Protein AF-A0AAD9KIP0-F1 (afdb_monomer_lite)

pLDDT: mean 70.11, std 16.22, range [27.62, 91.94]

Organism: Ridgeia piscesae (NCBI:txid27915)

Sequence (167 aa):
MCFDVVAACHQRPVVVFSPEDLRVPLHEALLKLSASFSPYQTDHLFRSEIDEVGLEMVDHLLAVASKRTQHLLLTVREEDIKHLHAAGIYPIVLLLQCAPPHRHTPAQTQQKEQLQKVFYRHEYEVISVDQTETADMDSLARRLEKQVQMMQTDVIWVRCSKVTAPF

Foldseek 3Di:
DDWDFPALLWQAAEEEADDPLCVVVLVVLLVVVVQAEDEDECVPQPPDPCDVVNLVVLVVVVVVRNPDPYHYYYDDDLQRVVVCLVSVRLHAAEYEDADDPDDDDPVSVVVVVVNVVRDDPVSYYYDYDYPVCVVPSNVVSVVVSVVSVVVSRDGDGRDPPDPPDDD

Secondary structure (DSSP, 8-state):
--EEE--SSSPPPEEEE--HHHHHHHHHHHHH-TTTEEEE--TTTTSSSS-HHHHHHHHHHHHHHTT-SSEEEE---GGGHHHHHHTT---EEEEEEEPPSS---HHHHHHHHHHHHHS-TTS-EEEEE-HHHHT-HHHHHHHHHHHHHHHHTSPPEEE--------

InterPro domains:
  IPR027417 P-loop containing nucleoside triphosphate hydrolase [G3DSA:3.40.50.300] (4-159)

Structure (mmCIF, N/CA/C/O backbone):
data_AF-A0AAD9KIP0-F1
#
_entry.id   AF-A0AAD9KIP0-F1
#
loop_
_atom_site.group_PDB
_atom_site.id
_atom_site.type_symbol
_atom_site.label_atom_id
_atom_site.label_alt_id
_atom_site.label_comp_id
_atom_site.label_asym_id
_atom_site.label_entity_id
_atom_site.label_seq_id
_atom_site.pdbx_PDB_ins_code
_atom_site.Cartn_x
_atom_site.Cartn_y
_atom_site.Cartn_z
_atom_site.occupancy
_atom_site.B_iso_or_equiv
_atom_site.auth_seq_id
_atom_site.auth_comp_id
_atom_site.auth_asym_id
_atom_site.auth_atom_id
_atom_site.pdbx_PDB_model_num
ATOM 1 N N . MET A 1 1 ? -1.239 -6.785 -30.166 1.00 36.28 1 MET A N 1
ATOM 2 C CA . MET A 1 1 ? -1.146 -6.151 -28.835 1.00 36.28 1 MET A CA 1
ATOM 3 C C . MET A 1 1 ? -0.192 -7.001 -28.023 1.00 36.28 1 MET A C 1
ATOM 5 O O . MET A 1 1 ? -0.433 -8.199 -27.958 1.00 36.28 1 MET A O 1
ATOM 9 N N . CYS A 1 2 ? 0.894 -6.430 -27.507 1.00 37.44 2 CYS A N 1
ATOM 10 C CA . CYS A 1 2 ? 1.773 -7.129 -26.569 1.00 37.44 2 CYS A CA 1
ATOM 11 C C . CYS A 1 2 ? 1.321 -6.770 -25.152 1.00 37.44 2 CYS A C 1
ATOM 13 O O . CYS A 1 2 ? 1.017 -5.605 -24.889 1.00 37.44 2 CYS A O 1
ATOM 15 N N . PHE A 1 3 ? 1.215 -7.777 -24.294 1.00 37.41 3 PHE A N 1
ATOM 16 C CA . PHE A 1 3 ? 0.984 -7.630 -22.865 1.00 37.41 3 PHE A CA 1
ATOM 17 C C . PHE A 1 3 ? 2.188 -8.270 -22.194 1.00 37.41 3 PHE A C 1
ATOM 19 O O . PHE A 1 3 ? 2.427 -9.459 -22.410 1.00 37.41 3 PHE A O 1
ATOM 26 N N . ASP A 1 4 ? 2.945 -7.497 -21.426 1.00 39.88 4 ASP A N 1
ATOM 27 C CA . ASP A 1 4 ? 3.941 -8.081 -20.543 1.00 39.88 4 ASP A CA 1
ATOM 28 C C . ASP A 1 4 ? 3.226 -8.552 -19.284 1.00 39.88 4 ASP A C 1
ATOM 30 O O . ASP A 1 4 ? 2.541 -7.791 -18.597 1.00 39.88 4 ASP A O 1
ATOM 34 N N . VAL A 1 5 ? 3.377 -9.841 -18.999 1.00 41.75 5 VAL A N 1
ATOM 35 C CA . VAL A 1 5 ? 3.106 -10.368 -17.671 1.00 41.75 5 VAL A CA 1
ATOM 36 C C . VAL A 1 5 ? 4.274 -9.890 -16.824 1.00 41.75 5 VAL A C 1
ATOM 38 O O . VAL A 1 5 ? 5.354 -10.479 -16.877 1.00 41.75 5 VAL A O 1
ATOM 41 N N . VAL A 1 6 ? 4.082 -8.815 -16.056 1.00 50.53 6 VAL A N 1
ATOM 42 C CA . VAL A 1 6 ? 4.999 -8.513 -14.953 1.00 50.53 6 VAL A CA 1
ATOM 43 C C . VAL A 1 6 ? 4.740 -9.584 -13.901 1.00 50.53 6 VAL A C 1
ATOM 45 O O . VAL A 1 6 ? 3.949 -9.415 -12.978 1.00 50.53 6 VAL A O 1
ATOM 48 N N . ALA A 1 7 ? 5.351 -10.750 -14.110 1.00 40.50 7 ALA A N 1
ATOM 49 C CA . ALA A 1 7 ? 5.501 -11.738 -13.064 1.00 40.50 7 ALA A CA 1
ATOM 50 C C . ALA A 1 7 ? 6.249 -11.059 -11.914 1.00 40.50 7 ALA A C 1
ATOM 52 O O . ALA A 1 7 ? 7.129 -10.231 -12.150 1.00 40.50 7 ALA A O 1
ATOM 53 N N . ALA A 1 8 ? 5.855 -11.391 -10.689 1.00 50.22 8 ALA A N 1
ATOM 54 C CA . ALA A 1 8 ? 6.312 -10.839 -9.419 1.00 50.22 8 ALA A CA 1
ATOM 55 C C . ALA A 1 8 ? 7.832 -10.986 -9.172 1.00 50.22 8 ALA A C 1
ATOM 57 O O . ALA A 1 8 ? 8.257 -11.658 -8.237 1.00 50.22 8 ALA A O 1
ATOM 58 N N . CYS A 1 9 ? 8.680 -10.376 -10.000 1.00 51.78 9 CYS A N 1
ATOM 59 C CA . CYS A 1 9 ? 10.132 -10.424 -9.849 1.00 51.78 9 CYS A CA 1
ATOM 60 C C . CYS A 1 9 ? 10.599 -9.577 -8.656 1.00 51.78 9 CYS A C 1
ATOM 62 O O . CYS A 1 9 ? 11.675 -9.826 -8.115 1.00 51.78 9 CYS A O 1
ATOM 64 N N . HIS A 1 10 ? 9.784 -8.608 -8.222 1.00 69.81 10 HIS A N 1
ATOM 65 C CA . HIS A 1 10 ? 10.073 -7.697 -7.115 1.00 69.81 10 HIS A CA 1
ATOM 66 C C . HIS A 1 10 ? 8.832 -7.479 -6.242 1.00 69.81 10 HIS A C 1
ATOM 68 O O . HIS A 1 10 ? 7.700 -7.572 -6.728 1.00 69.81 10 HIS A O 1
ATOM 74 N N . GLN A 1 11 ? 9.041 -7.168 -4.958 1.00 80.12 11 GLN A N 1
ATOM 75 C CA . GLN A 1 11 ? 7.947 -6.778 -4.068 1.00 80.12 11 GLN A CA 1
ATOM 76 C C . GLN A 1 11 ? 7.340 -5.464 -4.550 1.00 80.12 11 GLN A C 1
ATOM 78 O O . GLN A 1 11 ? 8.034 -4.447 -4.641 1.00 80.12 11 GLN A O 1
ATOM 83 N N . ARG A 1 12 ? 6.042 -5.472 -4.859 1.00 84.56 12 ARG A N 1
ATOM 84 C CA . ARG A 1 12 ? 5.344 -4.267 -5.306 1.00 84.56 12 ARG A CA 1
ATOM 85 C C . ARG A 1 12 ? 5.257 -3.277 -4.146 1.00 84.56 12 ARG A C 1
ATOM 87 O O . ARG A 1 12 ? 5.014 -3.696 -3.010 1.00 84.56 12 ARG A O 1
ATOM 94 N N . PRO A 1 13 ? 5.416 -1.970 -4.391 1.00 87.94 13 PRO A N 1
ATOM 95 C CA . PRO A 1 13 ? 5.119 -0.971 -3.374 1.00 87.94 13 PRO A CA 1
ATOM 96 C C . PRO A 1 13 ? 3.649 -1.037 -2.956 1.00 87.94 13 PRO A C 1
ATOM 98 O O . PRO A 1 13 ? 2.800 -1.475 -3.728 1.00 87.94 13 PRO A O 1
ATOM 101 N N . VAL A 1 14 ? 3.341 -0.588 -1.747 1.00 89.44 14 VAL A N 1
ATOM 102 C CA . VAL A 1 14 ? 2.004 -0.638 -1.155 1.00 89.44 14 VAL A CA 1
ATOM 103 C C . VAL A 1 14 ? 1.568 0.775 -0.800 1.00 89.44 14 VAL A C 1
ATOM 105 O O . VAL A 1 14 ? 2.316 1.524 -0.171 1.00 89.44 14 VAL A O 1
ATOM 108 N N . VAL A 1 15 ? 0.344 1.127 -1.185 1.00 89.50 15 VAL A N 1
ATOM 109 C CA . VAL A 1 15 ? -0.326 2.368 -0.791 1.00 89.50 15 VAL A CA 1
ATOM 110 C C . VAL A 1 15 ? -1.587 2.016 -0.023 1.00 89.50 15 VAL A C 1
ATOM 112 O O . VAL A 1 15 ? -2.409 1.231 -0.495 1.00 89.50 15 VAL A O 1
ATOM 115 N N . VAL A 1 16 ? -1.748 2.616 1.154 1.00 89.25 16 VAL A N 1
ATOM 116 C CA . VAL A 1 16 ? -2.923 2.418 2.004 1.00 89.25 16 VAL A CA 1
ATOM 117 C C . VAL A 1 16 ? -3.643 3.749 2.168 1.00 89.25 16 VAL A C 1
ATOM 119 O O . VAL A 1 16 ? -3.142 4.664 2.819 1.00 89.25 16 VAL A O 1
ATOM 122 N N . PHE A 1 17 ? -4.833 3.851 1.585 1.00 86.62 17 PHE A N 1
ATOM 123 C CA . PHE A 1 17 ? -5.752 4.956 1.817 1.00 86.62 17 PHE A CA 1
ATOM 124 C C . PHE A 1 17 ? -6.663 4.594 2.985 1.00 86.62 17 PHE A C 1
ATOM 126 O O . PHE A 1 17 ? -7.469 3.670 2.893 1.00 86.62 17 PHE A O 1
ATOM 133 N N . SER A 1 18 ? -6.524 5.315 4.092 1.00 84.94 18 SER A N 1
ATOM 134 C CA . SER A 1 18 ? -7.324 5.119 5.297 1.00 84.94 18 SER A CA 1
ATOM 135 C C . SER A 1 18 ? -7.961 6.429 5.758 1.00 84.94 18 SER A C 1
ATOM 137 O O . SER A 1 18 ? -7.451 7.505 5.431 1.00 84.94 18 SER A O 1
ATOM 139 N N . PRO A 1 19 ? -9.024 6.353 6.575 1.00 81.44 19 PRO A N 1
ATOM 140 C CA . PRO A 1 19 ? -9.515 7.491 7.344 1.00 81.44 19 PRO A CA 1
ATOM 141 C C . PRO A 1 19 ? -8.397 8.183 8.140 1.00 81.44 19 PRO A C 1
ATOM 143 O O . PRO A 1 19 ? -7.428 7.536 8.554 1.00 81.44 19 PRO A O 1
ATOM 146 N N . GLU A 1 20 ? -8.520 9.500 8.336 1.00 79.06 20 GLU A N 1
ATOM 147 C CA . GLU A 1 20 ? -7.479 10.325 8.971 1.00 79.06 20 GLU A CA 1
ATOM 148 C C . GLU A 1 20 ? -7.142 9.865 10.394 1.00 79.06 20 GLU A C 1
ATOM 150 O O . GLU A 1 20 ? -5.970 9.833 10.769 1.00 79.06 20 GLU A O 1
ATOM 155 N N . ASP A 1 21 ? -8.152 9.445 11.153 1.00 79.75 21 ASP A N 1
ATOM 156 C CA . ASP A 1 21 ? -8.040 8.917 12.513 1.00 79.75 21 ASP A CA 1
ATOM 157 C C . ASP A 1 21 ? -7.243 7.607 12.583 1.00 79.75 21 ASP A C 1
ATOM 159 O O . ASP A 1 21 ? -6.557 7.349 13.571 1.00 79.75 21 ASP A O 1
ATOM 163 N N . LEU A 1 22 ? -7.274 6.809 11.514 1.00 81.94 22 LEU A N 1
ATOM 164 C CA . LEU A 1 22 ? -6.556 5.537 11.422 1.00 81.94 22 LEU A CA 1
ATOM 165 C C . LEU A 1 22 ? -5.179 5.668 10.769 1.00 81.94 22 LEU A C 1
ATOM 167 O O . LEU A 1 22 ? -4.352 4.774 10.921 1.00 81.94 22 LEU A O 1
ATOM 171 N N . ARG A 1 23 ? -4.902 6.767 10.061 1.00 82.12 23 ARG A N 1
ATOM 172 C CA . ARG A 1 23 ? -3.722 6.896 9.194 1.00 82.12 23 ARG A CA 1
ATOM 173 C C . ARG A 1 23 ? -2.399 6.698 9.928 1.00 82.12 23 ARG A C 1
ATOM 175 O O . ARG A 1 23 ? -1.583 5.891 9.492 1.00 82.12 23 ARG A O 1
ATOM 182 N N . VAL A 1 24 ? -2.173 7.429 11.019 1.00 85.69 24 VAL A N 1
ATOM 183 C CA . VAL A 1 24 ? -0.914 7.334 11.782 1.00 85.69 24 VAL A CA 1
ATOM 184 C C . VAL A 1 24 ? -0.818 6.003 12.541 1.00 85.69 24 VAL A C 1
ATOM 186 O O . VAL A 1 24 ? 0.169 5.295 12.328 1.00 85.69 24 VAL A O 1
ATOM 189 N N . PRO A 1 25 ? -1.831 5.590 13.336 1.00 87.62 25 PRO A N 1
ATOM 190 C CA . PRO A 1 25 ? -1.765 4.329 14.078 1.00 87.62 25 PRO A CA 1
ATOM 191 C C . PRO A 1 25 ? -1.588 3.099 13.180 1.00 87.62 25 PRO A C 1
ATOM 193 O O . PRO A 1 25 ? -0.822 2.193 13.508 1.00 87.62 25 PRO A O 1
ATOM 196 N N . LEU A 1 26 ? -2.260 3.072 12.026 1.00 86.44 26 LEU A N 1
ATOM 197 C CA . LEU A 1 26 ? -2.157 1.968 11.078 1.00 86.44 26 LEU A CA 1
ATOM 198 C C . LEU A 1 26 ? -0.793 1.927 10.395 1.00 86.44 26 LEU A C 1
ATOM 200 O O . LEU A 1 26 ? -0.217 0.853 10.240 1.00 86.44 26 LEU A O 1
ATOM 204 N N . HIS A 1 27 ? -0.270 3.085 9.990 1.00 87.06 27 HIS A N 1
ATOM 205 C CA . HIS A 1 27 ? 1.052 3.164 9.382 1.00 87.06 27 HIS A CA 1
ATOM 206 C C . HIS A 1 27 ? 2.124 2.652 10.353 1.00 87.06 27 HIS A C 1
ATOM 208 O O . HIS A 1 27 ? 2.957 1.832 9.975 1.00 87.06 27 HIS A O 1
ATOM 214 N N . GLU A 1 28 ? 2.066 3.048 11.625 1.00 87.19 28 GLU A N 1
ATOM 215 C CA . GLU A 1 28 ? 2.959 2.515 12.657 1.00 87.19 28 GLU A CA 1
ATOM 216 C C . GLU A 1 28 ? 2.792 1.003 12.850 1.00 87.19 28 GLU A C 1
ATOM 218 O O . GLU A 1 28 ? 3.789 0.283 12.904 1.00 87.19 28 GLU A O 1
ATOM 223 N N . ALA A 1 29 ? 1.556 0.498 12.904 1.00 87.88 29 ALA A N 1
ATOM 224 C CA . ALA A 1 29 ? 1.284 -0.933 13.050 1.00 87.88 29 ALA A CA 1
ATOM 225 C C . ALA A 1 29 ? 1.817 -1.763 11.867 1.00 87.88 29 ALA A C 1
ATOM 227 O O . ALA A 1 29 ? 2.405 -2.824 12.076 1.00 87.88 29 ALA A O 1
ATOM 228 N N . LEU A 1 30 ? 1.696 -1.263 10.635 1.00 88.06 30 LEU A N 1
ATOM 229 C CA . LEU A 1 30 ? 2.282 -1.893 9.448 1.00 88.06 30 LEU A CA 1
ATOM 230 C C . LEU A 1 30 ? 3.814 -1.895 9.504 1.00 88.06 30 LEU A C 1
ATOM 232 O O . LEU A 1 30 ? 4.437 -2.898 9.166 1.00 88.06 30 LEU A O 1
ATOM 236 N N . LEU A 1 31 ? 4.436 -0.819 9.989 1.00 88.38 31 LEU A N 1
ATOM 237 C CA . LEU A 1 31 ? 5.893 -0.755 10.143 1.00 88.38 31 LEU A CA 1
ATOM 238 C C . LEU A 1 31 ? 6.437 -1.669 11.249 1.00 88.38 31 LEU A C 1
ATOM 240 O O . LEU A 1 31 ? 7.594 -2.087 11.172 1.00 88.38 31 LEU A O 1
ATOM 244 N N . LYS A 1 32 ? 5.623 -2.036 12.249 1.00 88.94 32 LYS A N 1
ATOM 245 C CA . LYS A 1 32 ? 5.990 -3.093 13.210 1.00 88.94 32 LYS A CA 1
ATOM 246 C C . LYS A 1 32 ? 6.130 -4.457 12.529 1.00 88.94 32 LYS A C 1
ATOM 248 O O . LYS A 1 32 ? 6.917 -5.281 12.994 1.00 88.94 32 LYS A O 1
ATOM 253 N N . LEU A 1 33 ? 5.422 -4.695 11.422 1.00 86.44 33 LEU A N 1
ATOM 254 C CA . LEU A 1 33 ? 5.571 -5.883 10.574 1.00 86.44 33 LEU A CA 1
ATOM 255 C C . LEU A 1 33 ? 6.777 -5.719 9.636 1.00 86.44 33 LEU A C 1
ATOM 25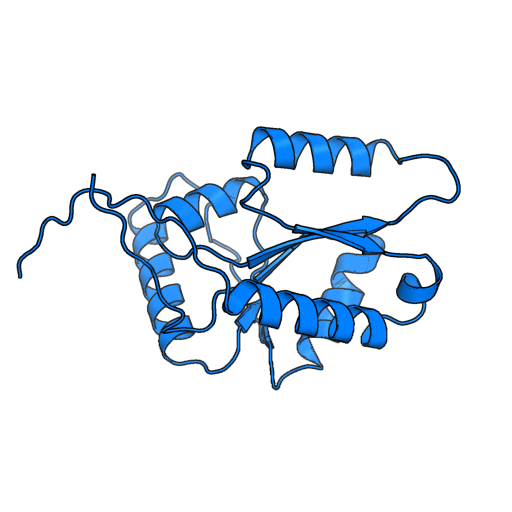7 O O . LEU A 1 33 ? 6.685 -5.860 8.417 1.00 86.44 33 LEU A O 1
ATOM 261 N N . SER A 1 34 ? 7.937 -5.423 10.221 1.00 76.88 34 SER A N 1
ATOM 262 C CA . SER A 1 34 ? 9.172 -5.087 9.509 1.00 76.88 34 SER A CA 1
ATOM 263 C C . SER A 1 34 ? 9.709 -6.218 8.634 1.00 76.88 34 SER A C 1
ATOM 265 O O . SER A 1 34 ? 10.543 -5.973 7.777 1.00 76.88 34 SER A O 1
ATOM 267 N N . ALA A 1 35 ? 9.233 -7.455 8.795 1.00 79.62 35 ALA A N 1
ATOM 268 C CA . ALA A 1 35 ? 9.534 -8.544 7.865 1.00 79.62 35 ALA A CA 1
ATOM 269 C C . ALA A 1 35 ? 8.903 -8.326 6.476 1.00 79.62 35 ALA A C 1
ATOM 271 O O . ALA A 1 35 ? 9.444 -8.809 5.483 1.00 79.62 35 ALA A O 1
ATOM 272 N N . SER A 1 36 ? 7.805 -7.570 6.415 1.00 77.38 36 SER A N 1
ATOM 273 C CA . SER A 1 36 ? 6.962 -7.414 5.229 1.00 77.38 36 SER A CA 1
ATOM 274 C C . SER A 1 36 ? 6.953 -5.992 4.685 1.00 77.38 36 SER A C 1
ATOM 276 O O . SER A 1 36 ? 6.863 -5.822 3.471 1.00 77.38 36 SER A O 1
ATOM 278 N N . PHE A 1 37 ? 7.104 -4.973 5.537 1.00 84.50 37 PHE A N 1
ATOM 279 C CA . PHE A 1 37 ? 7.036 -3.568 5.129 1.00 84.50 37 PHE A CA 1
ATOM 280 C C . PHE A 1 37 ? 8.269 -2.770 5.536 1.00 84.50 37 PHE A C 1
ATOM 282 O O . PHE A 1 37 ? 8.848 -2.965 6.603 1.00 84.50 37 PHE A O 1
ATOM 289 N N . SER A 1 38 ? 8.622 -1.802 4.696 1.00 85.31 38 SER A N 1
ATOM 290 C CA . SER A 1 38 ? 9.594 -0.764 5.024 1.00 85.31 38 SER A CA 1
ATOM 291 C C . SER A 1 38 ? 9.068 0.610 4.624 1.00 85.31 38 SER A C 1
ATOM 293 O O . SER A 1 38 ? 8.408 0.726 3.589 1.00 85.31 38 SER A O 1
ATOM 295 N N . PRO A 1 39 ? 9.339 1.659 5.419 1.00 80.88 39 PRO A N 1
ATOM 296 C CA . PRO A 1 39 ? 8.849 2.987 5.099 1.00 80.88 39 PRO A CA 1
ATOM 297 C C . PRO A 1 39 ? 9.587 3.528 3.875 1.00 80.88 39 PRO A C 1
ATOM 299 O O . PRO A 1 39 ? 10.796 3.318 3.719 1.00 80.88 39 PRO A O 1
ATOM 302 N N . TYR A 1 40 ? 8.872 4.269 3.037 1.00 77.00 40 TYR A N 1
ATOM 303 C CA . TYR A 1 40 ? 9.467 5.073 1.981 1.00 77.00 40 TYR A CA 1
ATOM 304 C C . TYR A 1 40 ? 8.749 6.422 1.930 1.00 77.00 40 TYR A C 1
ATOM 306 O O . TYR A 1 40 ? 7.578 6.516 1.560 1.00 77.00 40 TYR A O 1
ATOM 314 N N . GLN A 1 41 ? 9.449 7.467 2.371 1.00 66.50 41 GLN A N 1
ATOM 315 C CA . GLN A 1 41 ? 8.939 8.831 2.313 1.00 66.50 41 GLN A CA 1
ATOM 316 C C . GLN A 1 41 ? 9.095 9.379 0.904 1.00 66.50 41 GLN A C 1
ATOM 318 O O . GLN A 1 41 ? 10.146 9.269 0.277 1.00 66.50 41 GLN A O 1
ATOM 323 N N . THR A 1 42 ? 8.015 9.972 0.420 1.00 61.28 42 THR A N 1
ATOM 324 C CA . THR A 1 42 ? 7.869 10.425 -0.958 1.00 61.28 42 THR A CA 1
ATOM 325 C C . THR A 1 42 ? 7.515 11.900 -1.008 1.00 61.28 42 THR A C 1
ATOM 327 O O . THR A 1 42 ? 6.700 12.311 -1.831 1.00 61.28 42 THR A O 1
ATOM 330 N N . ASP A 1 43 ? 8.102 12.701 -0.114 1.00 55.28 43 ASP A N 1
ATOM 331 C CA . ASP A 1 43 ? 7.725 14.099 0.160 1.00 55.28 43 ASP A CA 1
ATOM 332 C C . ASP A 1 43 ? 7.714 15.023 -1.081 1.00 55.28 43 ASP A C 1
ATOM 334 O O . ASP A 1 43 ? 7.229 16.158 -1.023 1.00 55.28 43 ASP A O 1
ATOM 338 N N . HIS A 1 44 ? 8.191 14.538 -2.231 1.00 50.53 44 HIS A N 1
ATOM 339 C CA . HIS A 1 44 ? 8.323 15.280 -3.480 1.00 50.53 44 HIS A CA 1
ATOM 340 C C . HIS A 1 44 ? 7.738 14.585 -4.721 1.00 50.53 44 HIS A C 1
ATOM 342 O O . HIS A 1 44 ? 7.984 15.064 -5.822 1.00 50.53 44 HIS A O 1
ATOM 348 N N . LEU A 1 45 ? 6.968 13.496 -4.576 1.00 52.03 45 LEU A N 1
ATOM 349 C CA . LEU A 1 45 ? 6.736 12.558 -5.684 1.00 52.03 45 LEU A CA 1
ATOM 350 C C . LEU A 1 45 ? 6.105 13.172 -6.956 1.00 52.03 45 LEU A C 1
ATOM 352 O O . LEU A 1 45 ? 6.537 12.798 -8.038 1.00 52.03 45 LEU A O 1
ATOM 356 N N . PHE A 1 46 ? 5.172 14.134 -6.865 1.00 50.56 46 PHE A N 1
ATOM 357 C CA . PHE A 1 46 ? 4.483 14.683 -8.055 1.00 50.56 46 PHE A CA 1
ATOM 358 C C . PHE A 1 46 ? 3.996 16.136 -7.883 1.00 50.56 46 PHE A C 1
ATOM 360 O O . PHE A 1 46 ? 2.837 16.464 -8.128 1.00 50.56 46 PHE A O 1
ATOM 367 N N . ARG A 1 47 ? 4.857 17.043 -7.397 1.00 46.84 47 ARG A N 1
ATOM 368 C CA . ARG A 1 47 ? 4.482 18.473 -7.269 1.00 46.84 47 ARG A CA 1
ATOM 369 C C . ARG A 1 47 ? 4.348 19.214 -8.608 1.00 46.84 47 ARG A C 1
ATOM 371 O O . ARG A 1 47 ? 3.774 20.300 -8.628 1.00 46.84 47 ARG A O 1
ATOM 378 N N . SER A 1 48 ? 4.822 18.631 -9.696 1.00 40.25 48 SER A N 1
ATOM 379 C CA . SER A 1 48 ? 4.540 19.032 -11.071 1.00 40.25 48 SER A CA 1
ATOM 380 C C . SER A 1 48 ? 4.309 17.761 -11.885 1.00 40.25 48 SER A C 1
ATOM 382 O O . SER A 1 48 ? 4.558 16.658 -11.391 1.00 40.25 48 SER A O 1
ATOM 384 N N . GLU A 1 49 ? 3.781 17.908 -13.101 1.00 46.31 49 GLU A N 1
ATOM 385 C CA . GLU A 1 49 ? 3.813 16.877 -14.147 1.00 46.31 49 GLU A CA 1
ATOM 386 C C . GLU A 1 49 ? 5.151 16.125 -14.096 1.00 46.31 49 GLU A C 1
ATOM 388 O O . GLU A 1 49 ? 6.133 16.715 -13.662 1.00 46.31 49 GLU A O 1
ATOM 393 N N . ILE A 1 50 ? 5.201 14.835 -14.455 1.00 49.81 50 ILE A N 1
ATOM 394 C CA . ILE A 1 50 ? 6.439 14.033 -14.405 1.00 49.81 50 ILE A CA 1
ATOM 395 C C . ILE A 1 50 ? 7.529 14.717 -15.260 1.00 49.81 50 ILE A C 1
ATOM 397 O O . ILE A 1 50 ? 7.697 14.413 -16.437 1.00 49.81 50 ILE A O 1
ATOM 401 N N . ASP A 1 51 ? 8.243 15.661 -14.658 1.00 49.94 51 ASP A N 1
ATOM 402 C CA . ASP A 1 51 ? 9.428 16.315 -15.170 1.00 49.94 51 ASP A CA 1
ATOM 403 C C . ASP A 1 51 ? 10.593 15.329 -14.998 1.00 49.94 51 ASP A C 1
ATOM 405 O O . ASP A 1 51 ? 10.447 14.266 -14.384 1.00 49.94 51 ASP A O 1
ATOM 409 N N . GLU A 1 52 ? 11.781 15.668 -15.492 1.00 48.47 52 GLU A N 1
ATOM 410 C CA . GLU A 1 52 ? 12.987 14.830 -15.359 1.00 48.47 52 GLU A CA 1
ATOM 411 C C . GLU A 1 52 ? 13.238 14.371 -13.901 1.00 48.47 52 GLU A C 1
ATOM 413 O O . GLU A 1 52 ? 13.654 13.239 -13.666 1.00 48.47 52 GLU A O 1
ATOM 418 N N . VAL A 1 53 ? 12.843 15.185 -12.912 1.00 51.62 53 VAL A N 1
ATOM 419 C CA . VAL A 1 53 ? 12.896 14.875 -11.467 1.00 51.62 53 VAL A CA 1
ATOM 420 C C . VAL A 1 53 ? 11.948 13.733 -11.058 1.00 51.62 53 VAL A C 1
ATOM 422 O O . VAL A 1 53 ? 12.266 12.936 -10.173 1.00 51.62 53 VAL A O 1
ATOM 425 N N . GLY A 1 54 ? 10.778 13.630 -11.691 1.00 56.03 54 GLY A N 1
ATOM 426 C CA . GLY A 1 54 ? 9.831 12.538 -11.469 1.00 56.03 54 GLY A CA 1
ATOM 427 C C . GLY A 1 54 ? 10.335 11.211 -12.045 1.00 56.03 54 GLY A C 1
ATOM 428 O O . GLY A 1 54 ? 10.126 10.167 -11.428 1.00 56.03 54 GLY A O 1
ATOM 429 N N . LEU A 1 55 ? 11.049 11.250 -13.177 1.00 57.06 55 LEU A N 1
ATOM 430 C CA . LEU A 1 55 ? 11.654 10.069 -13.809 1.00 57.06 55 LEU A CA 1
ATOM 431 C C . LEU A 1 55 ? 12.831 9.515 -12.993 1.00 57.06 55 LEU A C 1
ATOM 433 O O . LEU A 1 55 ? 12.850 8.322 -12.696 1.00 57.06 55 LEU A O 1
ATOM 437 N N . GLU A 1 56 ? 13.753 10.367 -12.536 1.00 60.44 56 GLU A N 1
ATOM 438 C CA . GLU A 1 56 ? 14.882 9.932 -11.693 1.00 60.44 56 GLU A CA 1
ATOM 439 C C . GLU A 1 56 ? 14.414 9.268 -10.384 1.00 60.44 56 GLU A C 1
ATOM 441 O O . GLU A 1 56 ? 15.026 8.322 -9.879 1.00 60.44 56 GLU A O 1
ATOM 446 N N . MET A 1 57 ? 13.291 9.728 -9.830 1.00 66.44 57 MET A N 1
ATOM 447 C CA . MET A 1 57 ? 12.724 9.178 -8.600 1.00 66.44 57 MET A CA 1
ATOM 448 C C . MET A 1 57 ? 11.964 7.864 -8.821 1.00 66.44 57 MET A C 1
ATOM 450 O O . MET A 1 57 ? 11.979 7.003 -7.938 1.00 66.44 57 MET A O 1
ATOM 454 N N . VAL A 1 58 ? 11.343 7.680 -9.989 1.00 66.06 58 VAL A N 1
ATOM 455 C CA . VAL A 1 58 ? 10.796 6.387 -10.429 1.00 66.06 58 VAL A CA 1
ATOM 456 C C . VAL A 1 58 ? 11.919 5.360 -10.548 1.00 66.06 58 VAL A C 1
ATOM 458 O O . VAL A 1 58 ? 11.801 4.270 -9.986 1.00 66.06 58 VAL A O 1
ATOM 461 N N . ASP A 1 59 ? 13.026 5.725 -11.195 1.00 67.31 59 ASP A N 1
ATOM 462 C CA . ASP A 1 59 ? 14.193 4.854 -11.348 1.00 67.31 59 ASP A CA 1
ATOM 463 C C . ASP A 1 59 ? 14.800 4.494 -9.991 1.00 67.31 59 ASP A C 1
ATOM 465 O O . ASP A 1 59 ? 15.118 3.331 -9.727 1.00 67.31 59 ASP A O 1
ATOM 469 N N . HIS A 1 60 ? 14.888 5.463 -9.076 1.00 72.69 60 HIS A N 1
ATOM 470 C CA . HIS A 1 60 ? 15.310 5.206 -7.703 1.00 72.69 60 HIS A CA 1
ATOM 471 C C . HIS A 1 60 ? 14.353 4.249 -6.978 1.00 72.69 60 HIS A C 1
ATOM 473 O O . HIS A 1 60 ? 14.799 3.302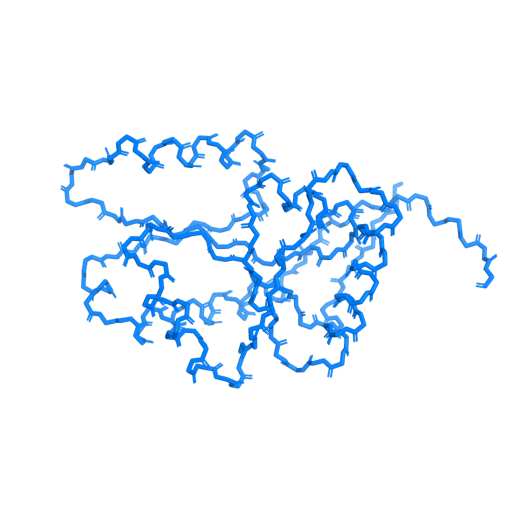 -6.330 1.00 72.69 60 HIS A O 1
ATOM 479 N N . LEU A 1 61 ? 13.039 4.444 -7.100 1.00 72.31 61 LEU A N 1
ATOM 480 C CA . LEU A 1 61 ? 12.042 3.590 -6.457 1.00 72.31 61 LEU A CA 1
ATOM 481 C C . LEU A 1 61 ? 12.096 2.155 -7.004 1.00 72.31 61 LEU A C 1
ATOM 483 O O . LEU A 1 61 ? 12.074 1.211 -6.213 1.00 72.31 61 LEU A O 1
ATOM 487 N N . LEU A 1 62 ? 12.270 1.976 -8.316 1.00 71.50 62 LEU A N 1
ATOM 488 C CA . LEU A 1 62 ? 12.502 0.671 -8.945 1.00 71.50 62 LEU A CA 1
ATOM 489 C C . LEU A 1 62 ? 13.823 0.037 -8.478 1.00 71.50 62 LEU A C 1
ATOM 491 O O . LEU A 1 62 ? 13.870 -1.156 -8.161 1.00 71.50 62 LEU A O 1
ATOM 495 N N . ALA A 1 63 ? 14.895 0.822 -8.358 1.00 71.62 63 ALA A N 1
ATOM 496 C CA . ALA A 1 63 ? 16.189 0.350 -7.869 1.00 71.62 63 ALA A CA 1
ATOM 497 C C . ALA A 1 63 ? 16.149 -0.062 -6.388 1.00 71.62 63 ALA A C 1
ATOM 499 O O . ALA A 1 63 ? 16.835 -1.004 -5.986 1.00 71.62 63 ALA A O 1
ATOM 500 N N . VAL A 1 64 ? 15.351 0.620 -5.564 1.00 74.50 64 VAL A N 1
ATOM 501 C CA . VAL A 1 64 ? 15.152 0.266 -4.154 1.00 74.50 64 VAL A CA 1
ATOM 502 C C . VAL A 1 64 ? 14.241 -0.955 -4.030 1.00 74.50 64 VAL A C 1
ATOM 504 O O . VAL A 1 64 ? 14.583 -1.882 -3.296 1.00 74.50 64 VAL A O 1
ATOM 507 N N . ALA A 1 65 ? 13.122 -0.996 -4.757 1.00 73.31 65 ALA A N 1
ATOM 508 C CA . ALA A 1 65 ? 12.174 -2.110 -4.725 1.00 73.31 65 ALA A CA 1
ATOM 509 C C . ALA A 1 65 ? 12.801 -3.419 -5.230 1.00 73.31 65 ALA A C 1
ATOM 511 O O . ALA A 1 65 ? 12.600 -4.469 -4.627 1.00 73.31 65 ALA A O 1
ATOM 512 N N . SER A 1 66 ? 13.635 -3.361 -6.274 1.00 71.56 66 SER A N 1
ATOM 513 C CA . SER A 1 66 ? 14.312 -4.546 -6.824 1.00 71.56 66 SER A CA 1
ATOM 514 C C . SER A 1 66 ? 15.353 -5.169 -5.889 1.00 71.56 66 SER A C 1
ATOM 516 O O . SER A 1 66 ? 15.684 -6.345 -6.033 1.00 71.56 66 SER A O 1
ATOM 518 N N . LYS A 1 67 ? 15.854 -4.405 -4.911 1.00 74.25 67 LYS A N 1
ATOM 519 C CA . LYS A 1 67 ? 16.857 -4.854 -3.931 1.00 74.25 67 LYS A CA 1
ATOM 520 C C . LYS A 1 67 ? 16.258 -5.262 -2.588 1.00 74.25 67 LYS A C 1
ATOM 522 O O . LYS A 1 67 ? 16.993 -5.755 -1.731 1.00 74.25 67 LYS A O 1
ATOM 527 N N . ARG A 1 68 ? 14.962 -5.030 -2.366 1.00 75.44 68 ARG A N 1
ATOM 528 C CA . ARG A 1 68 ? 14.30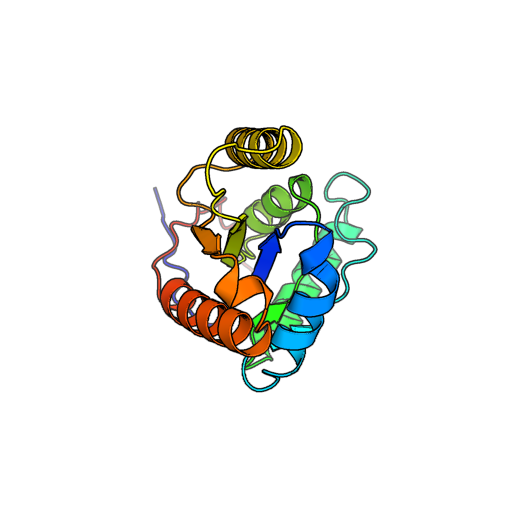1 -5.307 -1.088 1.00 75.44 68 ARG A CA 1
ATOM 529 C C . ARG A 1 68 ? 13.426 -6.547 -1.171 1.00 75.44 68 ARG A C 1
ATOM 5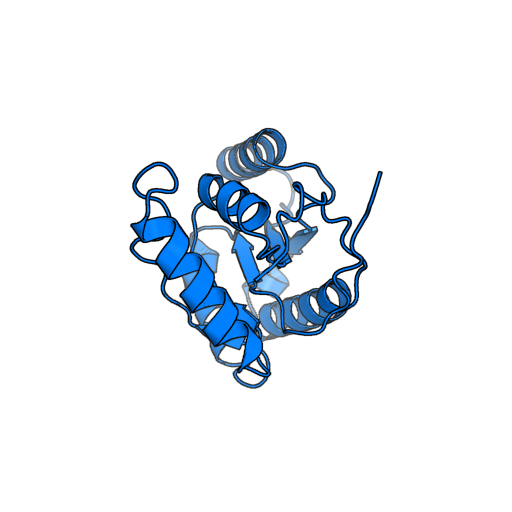31 O O . ARG A 1 68 ? 12.715 -6.783 -2.138 1.00 75.44 68 ARG A O 1
ATOM 538 N N . THR A 1 69 ? 13.455 -7.316 -0.090 1.00 80.88 69 THR A N 1
ATOM 539 C CA . THR A 1 69 ? 12.544 -8.445 0.143 1.00 80.88 69 THR A CA 1
ATOM 540 C C . THR A 1 69 ? 11.216 -8.008 0.766 1.00 80.88 69 THR A C 1
ATOM 542 O O . THR A 1 69 ? 10.316 -8.833 0.906 1.00 80.88 69 THR A O 1
ATOM 545 N N . GLN A 1 70 ? 11.098 -6.723 1.115 1.00 85.25 70 GLN A N 1
ATOM 546 C CA . GLN A 1 70 ? 9.948 -6.086 1.758 1.00 85.25 70 GLN A CA 1
ATOM 547 C C . GLN A 1 70 ? 9.212 -5.169 0.780 1.00 85.25 70 GLN A C 1
ATOM 549 O O . GLN A 1 70 ? 9.834 -4.543 -0.081 1.00 85.25 70 GLN A O 1
ATOM 554 N N . HIS A 1 71 ? 7.910 -5.007 0.987 1.00 87.81 71 HIS A N 1
ATOM 555 C CA . HIS A 1 71 ? 7.108 -3.992 0.320 1.00 87.81 71 HIS A CA 1
ATOM 556 C C . HIS A 1 71 ? 7.501 -2.591 0.805 1.00 87.81 71 HIS A C 1
ATOM 558 O O . HIS A 1 71 ? 7.653 -2.341 2.006 1.00 87.81 71 HIS A O 1
ATOM 564 N N . LEU A 1 72 ? 7.650 -1.654 -0.129 1.00 87.75 72 LEU A N 1
ATOM 565 C CA . LEU A 1 72 ? 7.790 -0.237 0.201 1.00 87.75 72 LEU A CA 1
ATOM 566 C C . LEU A 1 72 ? 6.413 0.332 0.540 1.00 87.75 72 LEU A C 1
ATOM 568 O O . LEU A 1 72 ? 5.537 0.340 -0.319 1.00 87.75 72 LEU A O 1
ATOM 572 N N . LEU A 1 73 ? 6.223 0.820 1.763 1.00 87.81 73 LEU A N 1
ATOM 573 C CA . LEU A 1 73 ? 5.008 1.524 2.157 1.00 87.81 73 LEU A CA 1
ATOM 574 C C . LEU A 1 73 ? 5.123 2.987 1.712 1.00 87.81 73 LEU A C 1
ATOM 576 O O . LEU A 1 73 ? 5.918 3.744 2.274 1.00 87.81 73 LEU A O 1
ATOM 580 N N . LEU A 1 74 ? 4.371 3.361 0.673 1.00 86.38 74 LEU A N 1
ATOM 581 C CA . LEU A 1 74 ? 4.406 4.697 0.077 1.00 86.38 74 LEU A CA 1
ATOM 582 C C . LEU A 1 74 ? 3.320 5.593 0.679 1.00 86.38 74 LEU A C 1
ATOM 584 O O . LEU A 1 74 ? 2.173 5.177 0.848 1.00 86.38 74 LEU A O 1
ATOM 588 N N . THR A 1 75 ? 3.664 6.859 0.916 1.00 82.31 75 THR A N 1
ATOM 589 C CA . THR A 1 75 ? 2.710 7.894 1.342 1.00 82.31 75 THR A CA 1
ATOM 590 C C . THR A 1 75 ? 2.481 8.896 0.214 1.00 82.31 75 THR A C 1
ATOM 592 O O . THR A 1 75 ? 3.117 9.945 0.155 1.00 82.31 75 THR A O 1
ATOM 595 N N . VAL A 1 76 ? 1.553 8.579 -0.687 1.00 79.31 76 VAL A N 1
ATOM 596 C CA . VAL A 1 76 ? 1.258 9.383 -1.886 1.00 79.31 76 VAL A CA 1
ATOM 597 C C . VAL A 1 76 ? -0.183 9.876 -1.902 1.00 79.31 76 VAL A C 1
ATOM 599 O O . VAL A 1 76 ? -1.026 9.380 -1.150 1.00 79.31 76 VAL A O 1
ATOM 602 N N . ARG A 1 77 ? -0.478 10.869 -2.744 1.00 77.62 77 ARG A N 1
ATOM 603 C CA . ARG A 1 77 ? -1.852 11.328 -2.972 1.00 77.62 77 ARG A CA 1
ATOM 604 C C . ARG A 1 77 ? -2.574 10.406 -3.949 1.00 77.62 77 ARG A C 1
ATOM 606 O O . ARG A 1 77 ? -1.966 9.615 -4.660 1.00 77.62 77 ARG A O 1
ATOM 613 N N . GLU A 1 78 ? -3.892 10.527 -4.019 1.00 76.50 78 GLU A N 1
ATOM 614 C CA . GLU A 1 78 ? -4.690 9.743 -4.969 1.00 76.50 78 GLU A CA 1
ATOM 615 C C . GLU A 1 78 ? -4.330 10.076 -6.426 1.00 76.50 78 GLU A C 1
ATOM 617 O O . GLU A 1 78 ? -4.225 9.185 -7.263 1.00 76.50 78 GLU A O 1
ATOM 622 N N . GLU A 1 79 ? -4.064 11.349 -6.726 1.00 74.62 79 GLU A N 1
ATOM 623 C CA . GLU A 1 79 ? -3.664 11.819 -8.062 1.00 74.62 79 GLU A CA 1
ATOM 624 C C . GLU A 1 79 ? -2.321 11.235 -8.544 1.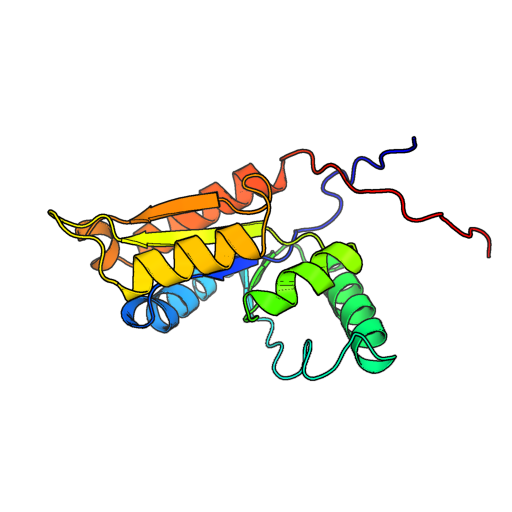00 74.62 79 GLU A C 1
ATOM 626 O O . GLU A 1 79 ? -2.101 11.066 -9.744 1.00 74.62 79 GLU A O 1
ATOM 631 N N . ASP A 1 80 ? -1.469 10.832 -7.605 1.00 76.19 80 ASP A N 1
ATOM 632 C CA . ASP A 1 80 ? -0.087 10.408 -7.822 1.00 76.19 80 ASP A CA 1
ATOM 633 C C . ASP A 1 80 ? 0.038 8.961 -8.311 1.00 76.19 80 ASP A C 1
ATOM 635 O O . ASP A 1 80 ? 0.979 8.598 -9.015 1.00 76.19 80 ASP A O 1
ATOM 639 N N . ILE A 1 81 ? -0.928 8.105 -7.980 1.00 77.44 81 ILE A N 1
ATOM 640 C CA . ILE A 1 81 ? -0.880 6.682 -8.348 1.00 77.44 81 ILE A CA 1
ATOM 641 C C . ILE A 1 81 ? -0.930 6.501 -9.868 1.00 77.44 81 ILE A C 1
ATOM 643 O O . ILE A 1 81 ? -0.283 5.603 -10.403 1.00 77.44 81 ILE A O 1
ATOM 647 N N . LYS A 1 82 ? -1.663 7.366 -10.587 1.00 75.25 82 LYS A N 1
ATOM 648 C CA . LYS A 1 82 ? -1.703 7.338 -12.059 1.00 75.25 82 LYS A CA 1
ATOM 649 C C . LYS A 1 82 ? -0.310 7.492 -12.652 1.00 75.25 82 LYS A C 1
ATOM 651 O O . LYS A 1 82 ? 0.024 6.811 -13.620 1.00 75.25 82 LYS A O 1
ATOM 656 N N . HIS A 1 83 ? 0.498 8.358 -12.051 1.00 75.50 83 HIS A N 1
ATOM 657 C CA . HIS A 1 83 ? 1.875 8.570 -12.456 1.00 75.50 83 HIS A CA 1
ATOM 658 C C . HIS A 1 83 ? 2.737 7.342 -12.140 1.00 75.50 83 HIS A C 1
ATOM 660 O O . HIS A 1 83 ? 3.511 6.923 -12.993 1.00 75.50 83 HIS A O 1
ATOM 666 N N . LEU A 1 84 ? 2.531 6.679 -10.994 1.00 76.81 84 LEU A N 1
ATOM 667 C CA . LEU A 1 84 ? 3.191 5.402 -10.676 1.00 76.81 84 LEU A CA 1
ATOM 668 C C . LEU A 1 84 ? 2.817 4.277 -11.661 1.00 76.81 84 LEU A C 1
ATOM 670 O O . LEU A 1 84 ? 3.669 3.464 -12.018 1.00 76.81 84 LEU A O 1
ATOM 674 N N . HIS A 1 85 ? 1.566 4.219 -12.128 1.00 76.06 85 HIS A N 1
ATOM 675 C CA . HIS A 1 85 ? 1.132 3.258 -13.153 1.00 76.06 85 HIS A CA 1
ATOM 676 C C . HIS A 1 85 ? 1.765 3.569 -14.509 1.00 76.06 85 HIS A C 1
ATOM 678 O O . HIS A 1 85 ? 2.309 2.673 -15.151 1.00 76.06 85 HIS A O 1
ATOM 684 N N . ALA A 1 86 ? 1.752 4.840 -14.921 1.00 73.00 86 ALA A N 1
ATOM 685 C CA . ALA A 1 86 ? 2.404 5.286 -16.151 1.00 73.00 86 ALA A CA 1
ATOM 686 C C . ALA A 1 86 ? 3.918 5.012 -16.139 1.00 73.00 86 ALA A C 1
ATOM 688 O O . ALA A 1 86 ? 4.490 4.677 -17.171 1.00 73.00 86 ALA A O 1
ATOM 689 N N . ALA A 1 87 ? 4.533 5.097 -14.960 1.00 71.81 87 ALA A N 1
ATOM 690 C CA . ALA A 1 87 ? 5.938 4.811 -14.703 1.00 71.81 87 ALA A CA 1
ATOM 691 C C . ALA A 1 87 ? 6.276 3.311 -14.591 1.00 71.81 87 ALA A C 1
ATOM 693 O O . ALA A 1 87 ? 7.431 2.953 -14.382 1.00 71.81 87 ALA A O 1
ATOM 694 N N . GLY A 1 88 ? 5.291 2.416 -14.695 1.00 73.06 88 GLY A N 1
ATOM 695 C CA . GLY A 1 88 ? 5.528 0.974 -14.648 1.00 73.06 88 GLY A CA 1
ATOM 696 C C . GLY A 1 88 ? 5.725 0.382 -13.246 1.00 73.06 88 GLY A C 1
ATOM 697 O O . GLY A 1 88 ? 6.105 -0.780 -13.134 1.00 73.06 88 GLY A O 1
ATOM 698 N N . ILE A 1 89 ? 5.459 1.142 -12.177 1.00 77.12 89 ILE A N 1
ATOM 699 C CA . ILE A 1 89 ? 5.676 0.708 -10.784 1.00 77.12 89 ILE A CA 1
ATOM 700 C C . ILE A 1 89 ? 4.528 -0.179 -10.270 1.00 77.12 89 ILE A C 1
ATOM 702 O O . ILE A 1 89 ? 4.767 -1.101 -9.493 1.00 77.12 89 ILE A O 1
ATOM 706 N N . TYR A 1 90 ? 3.288 0.096 -10.691 1.00 81.06 90 TYR A N 1
ATOM 707 C CA . TYR A 1 90 ? 2.079 -0.678 -10.349 1.00 81.06 90 TYR A CA 1
ATOM 708 C C . TYR A 1 90 ? 1.964 -1.072 -8.859 1.00 81.06 90 TYR A C 1
ATOM 710 O O . TYR A 1 90 ? 1.974 -2.265 -8.534 1.00 81.06 90 TYR A O 1
ATOM 718 N N . PRO A 1 91 ? 1.840 -0.114 -7.922 1.00 84.56 91 PRO A N 1
ATOM 719 C CA . PRO A 1 91 ? 1.697 -0.429 -6.506 1.00 84.56 91 PRO A CA 1
ATOM 720 C C . PRO A 1 91 ? 0.426 -1.241 -6.207 1.00 84.56 91 PRO A C 1
ATOM 722 O O . PRO A 1 91 ? -0.548 -1.220 -6.957 1.00 84.56 91 PRO A O 1
ATOM 725 N N . ILE A 1 92 ? 0.434 -1.961 -5.088 1.00 88.00 92 ILE A N 1
ATOM 726 C CA . ILE A 1 92 ? -0.758 -2.542 -4.470 1.00 88.00 92 ILE A CA 1
ATOM 727 C C . ILE A 1 92 ? -1.487 -1.418 -3.737 1.00 88.00 92 ILE A C 1
ATOM 729 O O . ILE A 1 92 ? -0.928 -0.810 -2.825 1.00 88.00 92 ILE A O 1
ATOM 733 N N . VAL A 1 93 ? -2.726 -1.134 -4.133 1.00 88.81 93 VAL A N 1
ATOM 734 C CA . VAL A 1 93 ? -3.520 -0.038 -3.567 1.00 88.81 93 VAL A CA 1
ATOM 735 C C . VAL A 1 93 ? -4.661 -0.606 -2.732 1.00 88.81 93 VAL A C 1
ATOM 737 O O . VAL A 1 93 ? -5.536 -1.295 -3.256 1.00 88.81 93 VAL A O 1
ATOM 740 N N . LEU A 1 94 ? -4.667 -0.295 -1.437 1.00 88.94 94 LEU A N 1
ATOM 741 C CA . LEU A 1 94 ? -5.705 -0.697 -0.490 1.00 88.94 94 LEU A CA 1
ATOM 742 C C . LEU A 1 94 ? -6.495 0.530 -0.029 1.00 88.94 94 LEU A C 1
ATOM 744 O O . LEU A 1 94 ? -5.915 1.507 0.442 1.00 88.94 94 LEU A O 1
ATOM 748 N N . LEU A 1 95 ? -7.820 0.466 -0.126 1.00 86.75 95 LEU A N 1
ATOM 749 C CA . LEU A 1 95 ? -8.747 1.472 0.382 1.00 86.75 95 LEU A CA 1
ATOM 750 C C . LEU A 1 95 ? -9.492 0.921 1.594 1.00 86.75 95 LEU A C 1
ATOM 752 O O . LEU A 1 95 ? -10.357 0.056 1.455 1.00 86.75 95 LEU A O 1
ATOM 756 N N . LEU A 1 96 ? -9.216 1.464 2.773 1.00 85.19 96 LEU A N 1
ATOM 757 C CA . LEU A 1 96 ? -9.943 1.120 3.985 1.00 85.19 96 LEU A CA 1
ATOM 758 C C . LEU A 1 96 ? -11.256 1.896 4.040 1.00 85.19 96 LEU A C 1
ATOM 760 O O . LEU A 1 96 ? -11.285 3.126 4.025 1.00 85.19 96 LEU A O 1
ATOM 764 N N . GLN A 1 97 ? -12.353 1.161 4.156 1.00 79.81 97 GLN A N 1
ATOM 765 C CA . GLN A 1 97 ? -13.673 1.705 4.427 1.00 79.81 97 GLN A CA 1
ATOM 766 C C . GLN A 1 97 ? -14.115 1.217 5.794 1.00 79.81 97 GLN A C 1
ATOM 768 O O . GLN A 1 97 ? -14.344 0.025 5.976 1.00 79.81 97 GLN A O 1
ATOM 773 N N . CYS A 1 98 ? -14.281 2.125 6.752 1.00 71.94 98 CYS A N 1
ATOM 774 C CA . CYS A 1 98 ? -14.950 1.746 7.989 1.00 71.94 98 CYS A CA 1
ATOM 775 C C . CYS A 1 98 ? -16.400 1.400 7.648 1.00 71.94 98 CYS A C 1
ATOM 777 O O . CYS A 1 98 ? -17.135 2.240 7.115 1.00 71.94 98 CYS A O 1
ATOM 779 N N . ALA A 1 99 ? -16.807 0.164 7.922 1.00 63.28 99 ALA A N 1
ATOM 780 C CA . ALA A 1 99 ? -18.202 -0.219 7.819 1.00 63.28 99 ALA A CA 1
ATOM 781 C C . ALA A 1 99 ? -18.985 0.614 8.845 1.00 63.28 99 ALA A C 1
ATOM 783 O O . ALA A 1 99 ? -18.625 0.628 10.026 1.00 63.28 99 ALA A O 1
ATOM 784 N N . PRO A 1 100 ? -20.034 1.355 8.452 1.00 57.12 100 PRO A N 1
ATOM 785 C CA . PRO A 1 100 ? -20.810 2.057 9.448 1.00 57.12 100 PRO A CA 1
ATOM 786 C C . PRO A 1 100 ? -21.769 1.067 10.121 1.00 57.12 100 PRO A C 1
ATOM 788 O O . PRO A 1 100 ? -22.400 0.265 9.424 1.00 57.12 100 PRO A O 1
ATOM 791 N N . PRO A 1 101 ? -22.055 1.212 11.425 1.00 46.94 101 PRO A N 1
ATOM 792 C CA . PRO A 1 101 ? -23.403 0.950 11.888 1.00 46.94 101 PRO A CA 1
ATOM 793 C C . PRO A 1 101 ? -24.278 2.073 11.303 1.00 46.94 101 PRO A C 1
ATOM 795 O O . PRO A 1 101 ? -24.436 3.133 11.891 1.00 46.94 101 PRO A O 1
ATOM 798 N N . HIS A 1 102 ? -24.770 1.886 10.077 1.00 44.38 102 HIS A N 1
ATOM 799 C CA . HIS A 1 102 ? -25.748 2.759 9.411 1.00 44.38 102 HIS A CA 1
ATOM 800 C C . HIS A 1 102 ? -25.387 4.257 9.288 1.00 44.38 102 HIS A C 1
ATOM 802 O O . HIS A 1 102 ? -25.923 5.081 10.021 1.00 44.38 102 HIS A O 1
ATOM 808 N N . ARG A 1 103 ? -24.555 4.610 8.294 1.00 47.50 103 ARG A N 1
ATOM 809 C CA . ARG A 1 103 ? -24.474 5.889 7.537 1.00 47.50 103 ARG A CA 1
ATOM 810 C C . ARG A 1 103 ? -23.034 6.100 7.068 1.00 47.50 103 ARG A C 1
ATOM 812 O O . ARG A 1 103 ? -22.143 6.308 7.881 1.00 47.50 103 ARG A O 1
ATOM 819 N N . HIS A 1 104 ? -22.816 6.076 5.756 1.00 52.66 104 HIS A N 1
ATOM 820 C CA . HIS A 1 104 ? -21.575 6.585 5.175 1.00 52.66 104 HIS A CA 1
ATOM 821 C C . HIS A 1 104 ? -21.417 8.059 5.562 1.00 52.66 104 HIS A C 1
ATOM 823 O O . HIS A 1 104 ? -22.351 8.845 5.378 1.00 52.66 104 HIS A O 1
ATOM 829 N N . THR A 1 105 ? -20.266 8.446 6.110 1.00 56.41 105 THR A N 1
ATOM 830 C CA . THR A 1 105 ? -19.964 9.868 6.283 1.00 56.41 105 THR A CA 1
ATOM 831 C C . THR A 1 105 ? -19.695 10.496 4.908 1.00 56.41 105 THR A C 1
ATOM 833 O O . THR A 1 105 ? -19.180 9.818 4.014 1.00 56.41 105 THR A O 1
ATOM 836 N N . PRO A 1 106 ? -20.022 11.785 4.695 1.00 56.56 106 PRO A N 1
ATOM 837 C CA . PRO A 1 106 ? -19.813 12.454 3.408 1.00 56.56 106 PRO A CA 1
ATOM 838 C C . PRO A 1 106 ? -18.368 12.356 2.902 1.00 56.56 106 PRO A C 1
ATOM 840 O O . PRO A 1 106 ? -18.157 12.199 1.704 1.00 56.56 106 PRO A O 1
ATOM 843 N N . ALA A 1 107 ? -17.392 12.371 3.816 1.00 56.53 107 ALA A N 1
ATOM 844 C CA . ALA A 1 107 ? -15.970 12.239 3.507 1.00 56.53 107 ALA A CA 1
ATOM 845 C C . ALA A 1 107 ? -15.612 10.871 2.893 1.00 56.53 107 ALA A C 1
ATOM 847 O O . ALA A 1 107 ? -14.894 10.814 1.901 1.00 56.53 107 ALA A O 1
ATOM 848 N N . GLN A 1 108 ? -16.163 9.769 3.414 1.00 60.22 108 GLN A N 1
ATOM 849 C CA . GLN A 1 108 ? -15.913 8.424 2.876 1.00 60.22 108 GLN A CA 1
ATOM 850 C C . GLN A 1 108 ? -16.564 8.220 1.506 1.00 60.22 108 GLN A C 1
ATOM 852 O O . GLN A 1 108 ? -15.987 7.584 0.622 1.00 60.22 108 GLN A O 1
ATOM 857 N N . THR A 1 109 ? -17.764 8.774 1.318 1.00 60.81 109 THR A N 1
ATOM 858 C CA . THR A 1 109 ? -18.436 8.773 0.015 1.00 60.81 109 THR A CA 1
ATOM 859 C C . THR A 1 109 ? -17.633 9.586 -0.997 1.00 60.81 109 THR A C 1
ATOM 861 O O . THR A 1 109 ? -17.384 9.096 -2.094 1.00 60.81 109 THR A O 1
ATOM 864 N N . GLN A 1 110 ? -17.148 10.772 -0.611 1.00 62.69 110 GLN A N 1
ATOM 865 C CA . GLN A 1 110 ? -16.305 11.608 -1.466 1.00 62.69 110 GLN A CA 1
ATOM 866 C C . GLN A 1 110 ? -14.993 10.922 -1.839 1.00 62.69 110 GLN A C 1
ATOM 868 O O . GLN A 1 110 ? -14.637 10.943 -3.010 1.00 62.69 110 GLN A O 1
ATOM 873 N N . GLN A 1 111 ? -14.314 10.265 -0.898 1.00 63.12 111 GLN A N 1
ATOM 874 C CA . GLN A 1 111 ? -13.063 9.564 -1.184 1.00 63.12 111 GLN A CA 1
ATOM 875 C C . GLN A 1 111 ? -13.281 8.370 -2.124 1.00 63.12 111 GLN A C 1
ATOM 877 O O . GLN A 1 111 ? -12.568 8.191 -3.107 1.00 63.12 111 GLN A O 1
ATOM 882 N N . LYS A 1 112 ? -14.339 7.581 -1.899 1.00 63.72 112 LYS A N 1
ATOM 883 C CA . LYS A 1 112 ? -14.727 6.495 -2.811 1.00 63.72 112 LYS A CA 1
ATOM 884 C C . LYS A 1 112 ? -15.070 7.019 -4.209 1.00 63.72 112 LYS A C 1
ATOM 886 O O . LYS A 1 112 ? -14.712 6.385 -5.196 1.00 63.72 112 LYS A O 1
ATOM 891 N N . GLU A 1 113 ? -15.768 8.148 -4.304 1.00 63.38 113 GLU A N 1
ATOM 892 C CA . GLU A 1 113 ? -16.098 8.794 -5.577 1.00 63.38 113 GLU A CA 1
ATOM 893 C C . GLU A 1 113 ? -14.868 9.401 -6.265 1.00 63.38 113 GLU A C 1
ATOM 895 O O . GLU A 1 113 ? -14.772 9.333 -7.488 1.00 63.38 113 GLU A O 1
ATOM 900 N N . GLN A 1 114 ? -13.925 9.973 -5.513 1.00 61.84 114 GLN A N 1
ATOM 901 C CA . GLN A 1 114 ? -12.652 10.480 -6.031 1.00 61.84 114 GLN A CA 1
ATOM 902 C C . GLN A 1 114 ? -11.810 9.331 -6.581 1.00 61.84 114 GLN A C 1
ATOM 904 O O . GLN A 1 114 ? -11.438 9.364 -7.752 1.00 61.84 114 GLN A O 1
ATOM 909 N N . LEU A 1 115 ? -11.649 8.246 -5.825 1.00 59.69 115 LEU A N 1
ATOM 910 C CA . LEU A 1 115 ? -10.950 7.052 -6.292 1.00 59.69 115 LEU A CA 1
ATOM 911 C C . LEU A 1 115 ? -11.644 6.400 -7.494 1.00 59.69 115 LEU A C 1
ATOM 913 O O . LEU A 1 115 ? -10.962 5.971 -8.409 1.00 59.69 115 LEU A O 1
ATOM 917 N N . GLN A 1 116 ? -12.977 6.389 -7.587 1.00 61.91 116 GLN A N 1
ATOM 918 C CA . GLN A 1 116 ? -13.677 5.903 -8.791 1.00 61.91 116 GLN A CA 1
ATOM 919 C C . GLN A 1 116 ? -13.523 6.819 -10.014 1.00 61.91 116 GLN A C 1
ATOM 921 O O . GLN A 1 116 ? -13.664 6.360 -11.146 1.00 61.91 116 GLN A O 1
ATOM 926 N N . LYS A 1 117 ? -13.263 8.115 -9.807 1.00 58.03 117 LYS A N 1
ATOM 927 C CA . LYS A 1 117 ? -12.945 9.070 -10.884 1.00 58.03 117 LYS A CA 1
ATOM 928 C C . LYS A 1 117 ? -11.484 8.964 -11.324 1.00 58.03 117 LYS A C 1
ATOM 930 O O . LYS A 1 117 ? -11.156 9.323 -12.456 1.00 58.03 117 LYS A O 1
ATOM 935 N N . VAL A 1 118 ? -10.606 8.511 -10.432 1.00 55.06 118 VAL A N 1
ATOM 936 C CA . VAL A 1 118 ? -9.162 8.419 -10.666 1.00 55.06 118 VAL A CA 1
ATOM 937 C C . VAL A 1 118 ? -8.761 7.011 -11.133 1.00 55.06 118 VAL A C 1
ATOM 939 O O . VAL A 1 118 ? -7.919 6.903 -12.017 1.00 55.06 118 VAL A O 1
ATOM 942 N N . PHE A 1 119 ? -9.416 5.955 -10.658 1.00 61.03 119 PHE A N 1
ATOM 943 C CA . PHE A 1 119 ? -9.032 4.563 -10.888 1.00 61.03 119 PHE A CA 1
ATOM 944 C C . PHE A 1 119 ? -10.141 3.734 -11.510 1.00 61.03 119 PHE A C 1
ATOM 946 O O . PHE A 1 119 ? -11.329 3.886 -11.211 1.00 61.03 119 PHE A O 1
ATOM 953 N N . TYR A 1 120 ? -9.734 2.756 -12.309 1.00 58.00 120 TYR A N 1
ATOM 954 C CA . TYR A 1 120 ? -10.613 1.653 -12.648 1.00 58.00 120 TYR A CA 1
ATOM 955 C C . TYR A 1 120 ? -10.737 0.708 -11.446 1.00 58.00 120 TYR A C 1
ATOM 957 O O . TYR A 1 120 ? -9.785 0.484 -10.706 1.00 58.00 120 TYR A O 1
ATOM 965 N N . ARG A 1 121 ? -11.909 0.087 -11.265 1.00 56.66 121 ARG A N 1
ATOM 966 C CA . ARG A 1 121 ? -12.197 -0.813 -10.124 1.00 56.66 121 ARG A CA 1
ATOM 967 C C . ARG A 1 121 ? -11.216 -1.979 -9.927 1.00 56.66 121 ARG A C 1
ATOM 969 O O . ARG A 1 121 ? -11.257 -2.598 -8.877 1.00 56.66 121 ARG A O 1
ATOM 976 N N . HIS A 1 122 ? -10.407 -2.314 -10.930 1.00 59.50 122 HIS A N 1
ATOM 977 C CA . HIS A 1 122 ? -9.418 -3.390 -10.849 1.00 59.50 122 HIS A CA 1
ATOM 978 C C . HIS A 1 122 ? -8.050 -2.923 -10.321 1.00 59.50 122 HIS A C 1
ATOM 980 O O . HIS A 1 122 ? -7.160 -3.746 -10.155 1.00 59.50 122 HIS A O 1
ATOM 986 N N . GLU A 1 123 ? -7.864 -1.620 -10.092 1.00 65.94 123 GLU A N 1
ATOM 987 C CA . GLU A 1 123 ? -6.577 -1.026 -9.704 1.00 65.94 123 GLU A CA 1
ATOM 988 C C . GLU A 1 123 ? -6.423 -0.832 -8.189 1.00 65.94 123 GLU A C 1
ATOM 990 O O . GLU A 1 123 ? -5.336 -0.503 -7.724 1.00 65.94 123 GLU A O 1
ATOM 995 N N . TYR A 1 124 ? -7.490 -1.036 -7.414 1.00 75.25 124 TYR A N 1
ATOM 996 C CA . TYR A 1 124 ? -7.468 -0.928 -5.960 1.00 75.25 124 TYR A CA 1
ATOM 997 C C . TYR A 1 124 ? -8.418 -1.937 -5.322 1.00 75.25 124 TYR A C 1
ATOM 999 O O . TYR A 1 124 ? -9.462 -2.274 -5.885 1.00 75.25 124 TYR A O 1
ATOM 1007 N N . GLU A 1 125 ? -8.083 -2.377 -4.115 1.00 81.50 125 GLU A N 1
ATOM 1008 C CA . GLU A 1 125 ? -8.938 -3.246 -3.321 1.00 81.50 125 GLU A CA 1
ATOM 1009 C C . GLU A 1 125 ? -9.591 -2.479 -2.175 1.00 81.50 125 GLU A C 1
ATOM 1011 O O . GLU A 1 125 ? -8.957 -1.675 -1.494 1.00 81.50 125 GLU A O 1
ATOM 1016 N N . VAL A 1 126 ? -10.883 -2.726 -1.959 1.00 81.38 126 VAL A N 1
ATOM 1017 C CA . VAL A 1 126 ? -11.640 -2.115 -0.867 1.00 81.38 126 VAL A CA 1
ATOM 1018 C C . VAL A 1 126 ? -11.686 -3.069 0.317 1.00 81.38 126 VAL A C 1
ATOM 1020 O O . VAL A 1 126 ? -12.286 -4.138 0.231 1.00 81.38 126 VAL A O 1
ATOM 1023 N N . ILE A 1 127 ? -11.119 -2.645 1.442 1.00 83.19 127 ILE A N 1
ATOM 1024 C CA . ILE A 1 127 ? -11.110 -3.393 2.695 1.00 83.19 127 ILE A CA 1
ATOM 1025 C C . ILE A 1 127 ? -12.126 -2.775 3.644 1.00 83.19 127 ILE A C 1
ATOM 1027 O O . ILE A 1 127 ? -11.949 -1.654 4.119 1.00 83.19 127 ILE A O 1
ATOM 1031 N N . SER A 1 128 ? -13.198 -3.512 3.930 1.00 80.81 128 SER A N 1
ATOM 1032 C CA . SER A 1 128 ? -14.122 -3.138 4.995 1.00 80.81 128 SER A CA 1
ATOM 1033 C C . SER A 1 128 ? -13.486 -3.417 6.354 1.00 80.81 128 SER A C 1
ATOM 1035 O O . SER A 1 128 ? -13.058 -4.548 6.618 1.00 80.81 128 SER A O 1
ATOM 1037 N N . VAL A 1 129 ? -13.439 -2.387 7.193 1.00 78.44 129 VAL A N 1
ATOM 1038 C CA . VAL A 1 129 ? -12.895 -2.435 8.551 1.00 78.44 129 VAL A CA 1
ATOM 1039 C C . VAL A 1 129 ? -14.040 -2.280 9.541 1.00 78.44 129 VAL A C 1
ATOM 1041 O O . VAL A 1 129 ? -14.801 -1.309 9.467 1.00 78.44 129 VAL A O 1
ATOM 1044 N N . ASP A 1 130 ? -14.157 -3.231 10.460 1.00 75.25 130 ASP A N 1
ATOM 1045 C CA . ASP A 1 130 ? -15.161 -3.191 11.521 1.00 75.25 130 ASP A CA 1
ATOM 1046 C C . ASP A 1 130 ? -14.649 -2.405 12.739 1.00 75.25 130 ASP A C 1
ATOM 1048 O O . ASP A 1 130 ? -13.445 -2.300 12.981 1.00 75.25 130 ASP A O 1
ATOM 1052 N N . GLN A 1 131 ? -15.559 -1.877 13.566 1.00 66.38 131 GLN A N 1
ATOM 1053 C CA . GLN A 1 131 ? -15.187 -1.100 14.764 1.00 66.38 131 GLN A CA 1
ATOM 1054 C C . GLN A 1 131 ? -14.301 -1.890 15.746 1.00 66.38 131 GLN A C 1
ATOM 1056 O O . GLN A 1 131 ? -13.458 -1.317 16.435 1.00 66.38 131 GLN A O 1
ATOM 1061 N N . THR A 1 132 ? -14.441 -3.213 15.789 1.00 66.69 132 THR A N 1
ATOM 1062 C CA . THR A 1 132 ? -13.583 -4.089 16.597 1.00 66.69 132 THR A CA 1
ATOM 1063 C C . THR A 1 132 ? -12.143 -4.130 16.091 1.00 66.69 132 THR A C 1
ATOM 1065 O O . THR A 1 132 ? -11.222 -4.196 16.896 1.00 66.69 132 THR A O 1
ATOM 1068 N N . GLU A 1 133 ? -11.928 -4.036 14.778 1.00 61.62 133 GLU A N 1
ATOM 1069 C CA . GLU A 1 133 ? -10.588 -3.968 14.184 1.00 61.62 133 GLU A CA 1
ATOM 1070 C C . GLU A 1 133 ? -9.972 -2.578 14.360 1.00 61.62 133 GLU A C 1
ATOM 1072 O O . GLU A 1 133 ? -8.759 -2.458 14.495 1.00 61.62 133 GLU A O 1
ATOM 1077 N N . THR A 1 134 ? -10.793 -1.524 14.460 1.00 64.50 134 THR A N 1
ATOM 1078 C CA . THR A 1 134 ? -10.292 -0.186 14.818 1.00 64.50 134 THR A CA 1
ATOM 1079 C C . THR A 1 134 ? -9.774 -0.090 16.260 1.00 64.50 134 THR A C 1
ATOM 1081 O O . THR A 1 134 ? -9.015 0.822 16.575 1.00 64.50 134 THR A O 1
ATOM 1084 N N . ALA A 1 135 ? -10.133 -1.041 17.129 1.00 66.75 135 ALA A N 1
ATOM 1085 C CA . ALA A 1 135 ? -9.607 -1.137 18.492 1.00 66.75 135 ALA A CA 1
ATOM 1086 C C . ALA A 1 135 ? -8.297 -1.949 18.586 1.00 66.75 135 ALA A C 1
ATOM 1088 O O . ALA A 1 135 ? -7.567 -1.804 19.565 1.00 66.75 135 ALA A O 1
ATOM 1089 N N . ASP A 1 136 ? -7.986 -2.773 17.577 1.00 85.62 136 ASP A N 1
ATOM 1090 C CA . ASP A 1 136 ? -6.775 -3.600 17.505 1.00 85.62 136 ASP A CA 1
ATOM 1091 C C . ASP A 1 136 ? -6.056 -3.395 16.160 1.00 85.62 136 ASP A C 1
ATOM 1093 O O . ASP A 1 136 ? -6.222 -4.145 15.192 1.00 85.62 136 ASP A O 1
ATOM 1097 N N . MET A 1 137 ? -5.222 -2.352 16.121 1.00 86.50 137 MET A N 1
ATOM 1098 C CA . MET A 1 137 ? -4.433 -1.985 14.941 1.00 86.50 137 MET A CA 1
ATOM 1099 C C . MET A 1 137 ? -3.456 -3.076 14.503 1.00 86.50 137 MET A C 1
ATOM 1101 O O . MET A 1 137 ? -3.191 -3.208 13.308 1.00 86.50 137 MET A O 1
ATOM 1105 N N . ASP A 1 138 ? -2.925 -3.870 15.435 1.00 87.62 138 ASP A N 1
ATOM 1106 C CA . ASP A 1 138 ? -1.966 -4.921 15.099 1.00 87.62 138 ASP A CA 1
ATOM 1107 C C . ASP A 1 138 ? -2.679 -6.092 14.391 1.00 87.62 138 ASP A C 1
ATOM 1109 O O . ASP A 1 138 ? -2.118 -6.703 13.476 1.00 87.62 138 ASP A O 1
ATOM 1113 N N . SER A 1 139 ? -3.932 -6.386 14.757 1.00 88.75 139 SER A N 1
ATOM 1114 C CA . SER A 1 139 ? -4.784 -7.342 14.034 1.00 88.75 139 SER A CA 1
ATOM 1115 C C . SER A 1 139 ? -5.122 -6.851 12.623 1.00 88.75 139 SER A C 1
ATOM 1117 O O . SER A 1 139 ? -4.932 -7.588 11.648 1.00 88.75 139 SER A O 1
ATOM 1119 N N . LEU A 1 140 ? -5.527 -5.582 12.489 1.00 88.50 140 LEU A N 1
ATOM 1120 C CA . LEU A 1 140 ? -5.804 -4.969 11.188 1.00 88.50 140 LEU A CA 1
ATOM 1121 C C . LEU A 1 140 ? -4.561 -4.980 10.284 1.00 88.50 140 LEU A C 1
ATOM 1123 O O . LEU A 1 140 ? -4.648 -5.391 9.128 1.00 88.50 140 LEU A O 1
ATOM 1127 N N . ALA A 1 141 ? -3.388 -4.619 10.811 1.00 90.00 141 ALA A N 1
ATOM 1128 C CA . ALA A 1 141 ? -2.129 -4.648 10.069 1.00 90.00 141 ALA A CA 1
ATOM 1129 C C . ALA A 1 141 ? -1.790 -6.052 9.536 1.00 90.00 141 ALA A C 1
ATOM 1131 O O . ALA A 1 141 ? -1.429 -6.187 8.368 1.00 90.00 141 ALA A O 1
ATOM 1132 N N . ARG A 1 142 ? -1.975 -7.115 10.335 1.00 90.25 142 ARG A N 1
ATOM 1133 C CA . ARG A 1 142 ? -1.767 -8.506 9.876 1.00 90.25 142 ARG A CA 1
ATOM 1134 C C . ARG A 1 142 ? -2.779 -8.936 8.818 1.00 90.25 142 ARG A C 1
ATOM 1136 O O . ARG A 1 142 ? -2.454 -9.732 7.938 1.00 90.25 142 ARG A O 1
ATOM 1143 N N . ARG A 1 143 ? -4.020 -8.451 8.895 1.00 91.00 143 ARG A N 1
ATOM 1144 C CA . ARG A 1 143 ? -5.027 -8.703 7.856 1.00 91.00 143 ARG A CA 1
ATOM 1145 C C . ARG A 1 143 ? -4.617 -8.041 6.541 1.00 91.00 143 ARG A C 1
ATOM 1147 O O . ARG A 1 143 ? -4.662 -8.702 5.506 1.00 91.00 143 ARG A O 1
ATOM 1154 N N . LEU A 1 144 ? -4.170 -6.786 6.585 1.00 91.19 144 LEU A N 1
ATOM 1155 C CA . LEU A 1 144 ? -3.665 -6.085 5.402 1.00 91.19 144 LEU A CA 1
ATOM 1156 C C . LEU A 1 144 ? -2.403 -6.751 4.843 1.00 91.19 144 LEU A C 1
ATOM 1158 O O . LEU A 1 144 ? -2.301 -6.902 3.635 1.00 91.19 144 LEU A O 1
ATOM 1162 N N . GLU A 1 145 ? -1.482 -7.215 5.688 1.00 91.94 145 GLU A N 1
ATOM 1163 C CA . GLU A 1 145 ? -0.300 -7.977 5.264 1.00 91.94 145 GLU A CA 1
ATOM 1164 C C . GLU A 1 145 ? -0.678 -9.211 4.437 1.00 91.94 145 GLU A C 1
ATOM 1166 O O . GLU A 1 145 ? -0.143 -9.415 3.348 1.00 91.94 145 GLU A O 1
ATOM 1171 N N . LYS A 1 146 ? -1.645 -10.007 4.910 1.00 90.56 146 LYS A N 1
ATOM 1172 C CA . LYS A 1 146 ? -2.151 -11.162 4.154 1.00 90.56 146 LYS A CA 1
ATOM 1173 C C . LYS A 1 146 ? -2.760 -10.745 2.821 1.00 90.56 146 LYS A C 1
ATOM 1175 O O . LYS A 1 146 ? -2.528 -11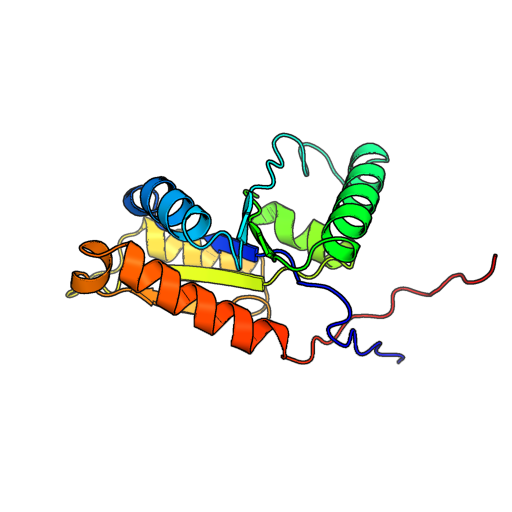.411 1.816 1.00 90.56 146 LYS A O 1
ATOM 1180 N N . GLN A 1 147 ? -3.506 -9.643 2.806 1.00 89.88 147 GLN A N 1
ATOM 1181 C CA . GLN A 1 147 ? -4.105 -9.131 1.580 1.00 89.88 147 GLN A CA 1
ATOM 1182 C C . GLN A 1 147 ? -3.045 -8.697 0.564 1.00 89.88 147 GLN A C 1
ATOM 1184 O O . GLN A 1 147 ? -3.107 -9.077 -0.602 1.00 89.88 147 GLN A O 1
ATOM 1189 N N . VAL A 1 148 ? -2.021 -7.973 1.020 1.00 90.19 148 VAL A N 1
ATOM 1190 C CA . VAL A 1 148 ? -0.867 -7.584 0.203 1.00 90.19 148 VAL A CA 1
ATOM 1191 C C . VAL A 1 148 ? -0.179 -8.819 -0.378 1.00 90.19 148 VAL A C 1
ATOM 1193 O O . VAL A 1 148 ? 0.113 -8.839 -1.568 1.00 90.19 148 VAL A O 1
ATOM 1196 N N . GLN A 1 149 ? 0.029 -9.870 0.419 1.00 88.12 149 GLN A N 1
ATOM 1197 C CA . GLN A 1 149 ? 0.637 -11.116 -0.061 1.00 88.12 149 GLN A CA 1
ATOM 1198 C C . GLN A 1 149 ? -0.202 -11.803 -1.145 1.00 88.12 149 GLN A C 1
ATOM 1200 O O . GLN A 1 149 ? 0.362 -12.311 -2.112 1.00 88.12 149 GLN A O 1
ATOM 1205 N N . MET A 1 150 ? -1.533 -11.793 -1.022 1.00 87.12 150 MET A N 1
ATOM 1206 C CA . MET A 1 150 ? -2.421 -12.317 -2.064 1.00 87.12 150 MET A CA 1
ATOM 1207 C C . MET A 1 150 ? -2.292 -11.497 -3.355 1.00 87.12 150 MET A C 1
ATOM 1209 O O . MET A 1 150 ? -1.972 -12.052 -4.406 1.00 87.12 150 MET A O 1
ATOM 1213 N N . MET A 1 151 ? -2.413 -10.170 -3.260 1.00 85.50 151 MET A N 1
ATOM 1214 C CA . MET A 1 151 ? -2.324 -9.259 -4.411 1.00 85.50 151 MET A CA 1
ATOM 1215 C C . MET A 1 151 ? -0.931 -9.194 -5.051 1.00 85.50 151 MET A C 1
ATOM 1217 O O . MET A 1 151 ? -0.788 -8.831 -6.220 1.00 85.50 151 MET A O 1
ATOM 1221 N N . GLN A 1 152 ? 0.122 -9.527 -4.305 1.00 84.06 152 GLN A N 1
ATOM 1222 C CA . GLN A 1 152 ? 1.483 -9.628 -4.828 1.00 84.06 152 GLN A CA 1
ATOM 1223 C C . GLN A 1 152 ? 1.615 -10.770 -5.844 1.00 84.06 152 GLN A C 1
ATOM 1225 O O . GLN A 1 152 ? 2.458 -10.697 -6.736 1.00 84.06 152 GLN A O 1
ATOM 1230 N N . THR A 1 153 ? 0.789 -11.812 -5.720 1.00 79.62 153 THR A N 1
ATOM 1231 C CA . THR A 1 153 ? 0.780 -12.962 -6.636 1.00 79.62 153 THR A CA 1
ATOM 1232 C C . THR A 1 153 ? -0.184 -12.807 -7.813 1.00 79.62 153 THR A C 1
ATOM 1234 O O . THR A 1 153 ? -0.165 -13.638 -8.722 1.00 79.62 153 THR A O 1
ATOM 1237 N N . ASP A 1 154 ? -0.993 -11.743 -7.827 1.00 74.62 154 ASP A N 1
ATOM 1238 C CA . ASP A 1 154 ? -1.952 -11.486 -8.897 1.00 74.62 154 ASP A CA 1
ATOM 1239 C C . ASP A 1 154 ? -1.267 -11.078 -10.206 1.00 74.62 154 ASP A C 1
ATOM 1241 O O . ASP A 1 154 ? -0.276 -10.344 -10.239 1.00 74.62 154 ASP A O 1
ATOM 1245 N N . VAL A 1 155 ? -1.849 -11.527 -11.319 1.00 68.75 155 VAL A N 1
ATOM 1246 C CA . VAL A 1 155 ? -1.409 -11.138 -12.661 1.00 68.75 155 VAL A CA 1
ATOM 1247 C C . VAL A 1 155 ? -1.918 -9.734 -12.970 1.00 68.75 155 VAL A C 1
ATOM 1249 O O . VAL A 1 155 ? -3.125 -9.497 -13.034 1.00 68.75 155 VAL A O 1
ATOM 1252 N N . ILE A 1 156 ? -0.994 -8.810 -13.224 1.00 68.31 156 ILE A N 1
ATOM 1253 C CA . ILE A 1 156 ? -1.312 -7.434 -13.610 1.00 68.31 156 ILE A CA 1
ATOM 1254 C C . ILE A 1 156 ? -1.184 -7.306 -15.124 1.00 68.31 156 ILE A C 1
ATOM 1256 O O . ILE A 1 156 ? -0.165 -7.668 -15.713 1.00 68.31 156 ILE A O 1
ATOM 1260 N N . TRP A 1 157 ? -2.214 -6.749 -15.756 1.00 63.28 157 TRP A N 1
ATOM 1261 C CA . TRP A 1 157 ? -2.185 -6.430 -17.177 1.00 63.28 157 TRP A CA 1
ATOM 1262 C C . TRP A 1 157 ? -1.499 -5.085 -17.389 1.00 63.28 157 TRP A C 1
ATOM 1264 O O . TRP A 1 157 ? -2.099 -4.029 -17.200 1.00 63.28 157 TRP A O 1
ATOM 1274 N N . VAL A 1 158 ? -0.241 -5.127 -17.808 1.00 61.69 158 VAL A N 1
ATOM 1275 C CA . VAL A 1 158 ? 0.542 -3.931 -18.114 1.00 61.69 158 VAL A CA 1
ATOM 1276 C C . VAL A 1 158 ? 0.398 -3.595 -19.597 1.00 61.69 158 VAL A C 1
ATOM 1278 O O . VAL A 1 158 ? 0.551 -4.454 -20.470 1.00 61.69 158 VAL A O 1
ATOM 1281 N N . ARG A 1 159 ? 0.077 -2.334 -19.914 1.00 53.16 159 ARG A N 1
ATOM 1282 C CA . ARG A 1 159 ? 0.125 -1.858 -21.303 1.00 53.16 159 ARG A CA 1
ATOM 1283 C C . ARG A 1 159 ? 1.590 -1.762 -21.722 1.00 53.16 159 ARG A C 1
ATOM 1285 O O . ARG A 1 159 ? 2.314 -0.943 -21.170 1.00 53.16 159 ARG A O 1
ATOM 1292 N N . CYS A 1 160 ? 2.001 -2.514 -22.744 1.00 48.91 160 CYS A N 1
ATOM 1293 C CA . CYS A 1 160 ? 3.277 -2.265 -23.413 1.00 48.91 160 CYS A CA 1
ATOM 1294 C C . CYS A 1 160 ? 3.211 -0.902 -24.125 1.00 48.91 160 CYS A C 1
ATOM 1296 O O . CYS A 1 160 ? 2.779 -0.801 -25.278 1.00 48.91 160 CYS A O 1
ATOM 1298 N N . SER A 1 161 ? 3.624 0.170 -23.455 1.00 41.25 161 SER A N 1
ATOM 1299 C CA . SER A 1 161 ? 4.080 1.376 -24.141 1.00 41.25 161 SER A CA 1
ATOM 1300 C C . SER A 1 161 ? 5.334 0.991 -24.913 1.00 41.25 161 SER A C 1
ATOM 1302 O O . SER A 1 161 ? 6.268 0.461 -24.323 1.00 41.25 161 SER A O 1
ATOM 1304 N N . LYS A 1 162 ? 5.292 1.165 -26.241 1.00 38.12 162 LYS A N 1
ATOM 1305 C CA . LYS A 1 162 ? 6.345 0.821 -27.210 1.00 38.12 162 LYS A CA 1
ATOM 1306 C C . LYS A 1 162 ? 7.733 0.783 -26.567 1.00 38.12 162 LYS A C 1
ATOM 1308 O O . LYS A 1 162 ? 8.322 1.826 -26.307 1.00 38.12 162 LYS A O 1
ATOM 1313 N N . VAL A 1 163 ? 8.238 -0.430 -26.366 1.00 39.47 163 VAL A N 1
ATOM 1314 C CA . VAL A 1 163 ? 9.648 -0.687 -26.103 1.00 39.47 163 VAL A CA 1
ATOM 1315 C C . VAL A 1 163 ? 10.407 -0.159 -27.316 1.00 39.47 163 VAL A C 1
ATOM 1317 O O . VAL A 1 163 ? 10.491 -0.822 -28.347 1.00 39.47 163 VAL A O 1
ATOM 1320 N N . THR A 1 164 ? 10.935 1.058 -27.235 1.00 32.50 164 THR A N 1
ATOM 1321 C CA . THR A 1 164 ? 12.132 1.401 -27.997 1.00 32.50 164 THR A CA 1
ATOM 1322 C C . THR A 1 164 ? 13.300 0.736 -27.284 1.00 32.50 164 THR A C 1
ATOM 1324 O O . THR A 1 164 ? 14.050 1.378 -26.562 1.00 32.50 164 THR A O 1
ATOM 1327 N N . ALA A 1 165 ? 13.414 -0.580 -27.444 1.00 27.62 165 ALA A N 1
ATOM 1328 C CA . ALA A 1 165 ? 14.722 -1.213 -27.433 1.00 27.62 165 ALA A CA 1
ATOM 1329 C C . ALA A 1 165 ? 15.326 -0.995 -28.832 1.00 27.62 165 ALA A C 1
ATOM 1331 O O . ALA A 1 165 ? 14.556 -0.934 -29.799 1.00 27.62 165 ALA A O 1
ATOM 1332 N N . PRO A 1 166 ? 16.656 -0.914 -28.991 1.00 33.22 166 PRO A N 1
ATOM 1333 C CA . PRO A 1 166 ? 17.675 -1.341 -28.027 1.00 33.22 166 PRO A CA 1
ATOM 1334 C C . PRO A 1 166 ? 18.740 -0.268 -27.738 1.00 33.22 166 PRO A C 1
ATOM 1336 O O . PRO A 1 166 ? 19.019 0.533 -28.619 1.00 33.22 166 PRO A O 1
ATOM 1339 N N . PHE A 1 167 ? 19.363 -0.308 -26.556 1.00 35.28 167 PHE A N 1
ATOM 1340 C CA . PHE A 1 167 ? 20.823 -0.336 -26.359 1.00 35.28 167 PHE A CA 1
ATOM 1341 C C . PHE A 1 167 ? 21.123 -0.897 -24.969 1.00 35.28 167 PHE A C 1
ATOM 1343 O O . PHE A 1 167 ? 20.447 -0.465 -24.011 1.00 35.28 167 PHE A O 1
#

Radius of gyration: 16.52 Å; chains: 1; bounding box: 47×32×47 Å